Protein AF-A0A3D3WDZ1-F1 (afdb_monomer)

Foldseek 3Di:
DPDPDKDKDADPPDDFDAEAEDAAPCLVCLVVCVVVPGQEYEYAPDDPVSRVVCVVSNHMYMHRHRCVRCVVVQVVVLVVCVVVCVPDDGDDDPDDDRPDDD

Radius of gyration: 16.1 Å; Cα contacts (8 Å, |Δi|>4): 148; chains: 1; bounding box: 38×25×47 Å

Secondary structure (DSSP, 8-state):
---S--EEES-TT---S-EEE--SS-GGGHHHHHHTT-SEEEES---HHHHHHHHHTT-EEEE--HHHHHHHHHHHHHHHHHHH-TTS---PPPS---S---

Structure (mmCIF, N/CA/C/O backbone):
data_AF-A0A3D3WDZ1-F1
#
_entry.id   AF-A0A3D3WDZ1-F1
#
loop_
_atom_site.group_PDB
_atom_site.id
_atom_site.type_symbol
_atom_site.label_atom_id
_atom_site.label_alt_id
_atom_site.label_comp_id
_atom_site.label_asym_id
_atom_site.label_entity_id
_atom_site.label_seq_id
_atom_site.pdbx_PDB_ins_code
_atom_site.Cartn_x
_atom_site.Cartn_y
_atom_site.Cartn_z
_atom_site.occupancy
_atom_site.B_iso_or_equiv
_atom_site.auth_seq_id
_atom_site.auth_comp_id
_atom_site.auth_asym_id
_atom_site.auth_atom_id
_atom_site.pdbx_PDB_model_num
ATOM 1 N N . LEU A 1 1 ? 5.917 -8.233 0.420 1.00 71.94 1 LEU A N 1
ATOM 2 C CA . LEU A 1 1 ? 6.629 -6.940 0.361 1.00 71.94 1 LEU A CA 1
ATOM 3 C C . LEU A 1 1 ? 7.986 -7.171 0.994 1.00 71.94 1 LEU A C 1
ATOM 5 O O . LEU A 1 1 ? 8.021 -7.751 2.071 1.00 71.94 1 LEU A O 1
ATOM 9 N N . GLU A 1 2 ? 9.075 -6.802 0.332 1.00 78.00 2 GLU A N 1
ATOM 10 C CA . GLU A 1 2 ? 10.407 -6.850 0.945 1.00 78.00 2 GLU A CA 1
ATOM 11 C C . GLU A 1 2 ? 10.614 -5.557 1.742 1.00 78.00 2 GLU A C 1
ATOM 13 O O . GLU A 1 2 ? 11.193 -4.595 1.251 1.00 78.00 2 GLU A O 1
ATOM 18 N N . THR A 1 3 ? 10.044 -5.504 2.947 1.00 83.31 3 THR A N 1
ATOM 19 C CA . THR A 1 3 ? 10.190 -4.378 3.880 1.00 83.31 3 THR A CA 1
ATOM 20 C C . THR A 1 3 ? 10.277 -4.891 5.311 1.00 83.31 3 THR A C 1
ATOM 22 O O . THR A 1 3 ? 9.612 -5.863 5.670 1.00 83.31 3 THR A O 1
ATOM 25 N N . THR A 1 4 ? 11.103 -4.237 6.122 1.00 80.06 4 THR A N 1
ATOM 26 C CA . THR A 1 4 ? 11.244 -4.492 7.562 1.00 80.06 4 THR A CA 1
ATOM 27 C C . THR A 1 4 ? 10.503 -3.467 8.414 1.00 80.06 4 THR A C 1
ATOM 29 O O . THR A 1 4 ? 10.407 -3.653 9.623 1.00 80.06 4 THR A O 1
ATOM 32 N N . ASN A 1 5 ? 9.960 -2.407 7.806 1.00 83.88 5 ASN A N 1
ATOM 33 C CA . ASN A 1 5 ? 9.265 -1.347 8.521 1.00 83.88 5 ASN A CA 1
ATOM 34 C C . ASN A 1 5 ? 7.843 -1.181 7.989 1.00 83.88 5 ASN A C 1
ATOM 36 O O . ASN A 1 5 ? 7.629 -0.752 6.855 1.00 83.88 5 ASN A O 1
ATOM 40 N N . ILE A 1 6 ? 6.879 -1.531 8.832 1.00 92.81 6 ILE A N 1
ATOM 41 C CA . ILE A 1 6 ? 5.452 -1.401 8.562 1.00 92.81 6 ILE A CA 1
ATOM 42 C C . ILE A 1 6 ? 4.852 -0.619 9.721 1.00 92.81 6 ILE A C 1
ATOM 44 O O . ILE A 1 6 ? 5.059 -0.966 10.885 1.00 92.81 6 ILE A O 1
ATOM 48 N N . ARG A 1 7 ? 4.079 0.419 9.404 1.00 95.06 7 ARG A N 1
ATOM 49 C CA . ARG A 1 7 ? 3.265 1.137 10.391 1.00 95.06 7 ARG A CA 1
ATOM 50 C C . ARG A 1 7 ? 1.811 0.757 10.175 1.00 95.06 7 ARG A C 1
ATOM 52 O O . ARG A 1 7 ? 1.389 0.557 9.042 1.00 95.06 7 ARG A O 1
ATOM 59 N N . TYR A 1 8 ? 1.031 0.675 11.240 1.00 96.56 8 TYR A N 1
ATOM 60 C CA . TYR A 1 8 ? -0.401 0.436 11.120 1.00 96.56 8 TYR A CA 1
ATOM 61 C C . TYR A 1 8 ? -1.174 1.228 12.169 1.00 96.56 8 TYR A C 1
ATOM 63 O O . TYR A 1 8 ? -0.621 1.622 13.198 1.00 96.56 8 TYR A O 1
ATOM 71 N N . CYS A 1 9 ? -2.453 1.461 11.898 1.00 96.69 9 CYS A N 1
ATOM 72 C CA . CYS A 1 9 ? -3.412 1.928 12.887 1.00 96.69 9 CYS A CA 1
ATOM 73 C C . CYS A 1 9 ? -4.711 1.128 12.763 1.00 96.69 9 CYS A C 1
ATOM 75 O O . CYS A 1 9 ? -5.090 0.693 11.675 1.00 96.69 9 CYS A O 1
ATOM 77 N N . GLY A 1 10 ? -5.374 0.924 13.895 1.00 95.88 10 GLY A N 1
ATOM 78 C CA . GLY A 1 10 ? -6.595 0.134 14.003 1.00 95.88 10 GLY A CA 1
ATOM 79 C C . GLY A 1 10 ? -6.483 -0.875 15.134 1.00 95.88 10 GLY A C 1
ATOM 80 O O . GLY A 1 10 ? -5.443 -0.973 15.788 1.00 95.88 10 GLY A O 1
ATOM 81 N N . ASP A 1 11 ? -7.561 -1.612 15.367 1.00 94.44 11 ASP A N 1
ATOM 82 C CA . ASP A 1 11 ? -7.569 -2.697 16.342 1.00 94.44 11 ASP A CA 1
ATOM 83 C C . ASP A 1 11 ? -6.892 -3.943 15.732 1.00 94.44 11 ASP A C 1
ATOM 85 O O . ASP A 1 11 ? -7.401 -4.465 14.731 1.00 94.44 11 ASP A O 1
ATOM 89 N N . PRO A 1 12 ? -5.765 -4.432 16.293 1.00 92.56 12 PRO A N 1
ATOM 90 C CA . PRO A 1 12 ? -5.077 -5.624 15.796 1.00 92.56 12 PRO A CA 1
ATOM 91 C C . PRO A 1 12 ? -5.921 -6.905 15.891 1.00 92.56 12 PRO A C 1
ATOM 93 O O . PRO A 1 12 ? -5.646 -7.856 15.163 1.00 92.56 12 PRO A O 1
ATOM 96 N N . GLU A 1 13 ? -6.967 -6.926 16.720 1.00 93.94 13 GLU A N 1
ATOM 97 C CA . GLU A 1 13 ? -7.886 -8.062 16.854 1.00 93.94 13 GLU A CA 1
ATOM 98 C C . GLU A 1 13 ? -9.020 -8.040 15.809 1.00 93.94 13 GLU A C 1
ATOM 100 O O . GLU A 1 13 ? -9.862 -8.944 15.761 1.00 93.94 13 GLU A O 1
ATOM 105 N N . THR A 1 14 ? -9.055 -7.027 14.932 1.00 91.81 14 THR A N 1
ATOM 106 C CA . THR A 1 14 ? -10.054 -6.925 13.860 1.00 91.81 14 THR A CA 1
ATOM 107 C C . THR A 1 14 ? -10.004 -8.155 12.954 1.00 91.81 14 THR A C 1
ATOM 109 O O . THR A 1 14 ? -8.997 -8.436 12.304 1.00 91.81 14 THR A O 1
ATOM 112 N N . GLN A 1 15 ? -11.130 -8.860 12.809 1.00 95.12 15 GLN A N 1
ATOM 113 C CA . GLN A 1 15 ? -11.236 -9.941 11.828 1.00 95.12 15 GLN A CA 1
ATOM 114 C C . GLN A 1 15 ? -11.284 -9.389 10.398 1.00 95.12 15 GLN A C 1
ATOM 116 O O . GLN A 1 15 ? -12.296 -8.846 9.946 1.00 95.12 15 GLN A O 1
ATOM 121 N N . VAL A 1 16 ? -10.197 -9.588 9.656 1.00 96.44 16 VAL A N 1
ATOM 122 C CA . VAL A 1 16 ? -10.048 -9.100 8.281 1.00 96.44 16 VAL A CA 1
ATOM 123 C C . VAL A 1 16 ? -10.583 -10.126 7.279 1.00 96.44 16 VAL A C 1
ATOM 125 O O . VAL A 1 16 ? -10.115 -11.260 7.218 1.00 96.44 16 VAL A O 1
ATOM 128 N N . ARG A 1 17 ? -11.553 -9.722 6.452 1.00 97.56 17 ARG A N 1
ATOM 129 C CA . ARG A 1 17 ? -12.108 -10.532 5.344 1.00 97.56 17 ARG A CA 1
ATOM 130 C C . ARG A 1 17 ? -11.943 -9.878 3.974 1.00 97.56 17 ARG A C 1
ATOM 132 O O . ARG A 1 17 ? -11.935 -10.571 2.962 1.00 97.56 17 ARG A O 1
ATOM 139 N N . LYS A 1 18 ? -11.850 -8.551 3.930 1.00 98.12 18 LYS A N 1
ATOM 140 C CA . LYS A 1 18 ? -11.701 -7.742 2.726 1.00 98.12 18 LYS A CA 1
ATOM 141 C C . LYS A 1 18 ? -10.655 -6.663 2.972 1.00 98.12 18 LYS A C 1
ATOM 143 O O . LYS A 1 18 ? -10.788 -5.837 3.875 1.00 98.12 18 LYS A O 1
ATOM 148 N N . VAL A 1 19 ? -9.650 -6.668 2.107 1.00 98.31 19 VAL A N 1
ATOM 149 C CA . VAL A 1 19 ? -8.535 -5.726 2.117 1.00 98.31 19 VAL A CA 1
ATOM 150 C C . VAL A 1 19 ? -8.583 -4.916 0.829 1.00 98.31 19 VAL A C 1
ATOM 152 O O . VAL A 1 19 ? -8.692 -5.488 -0.256 1.00 98.31 19 VAL A O 1
ATOM 155 N N . ALA A 1 20 ? -8.517 -3.594 0.944 1.00 98.25 20 ALA A N 1
ATOM 156 C CA . ALA A 1 20 ? -8.199 -2.723 -0.178 1.00 98.25 20 ALA A CA 1
ATOM 157 C C . ALA A 1 20 ? -6.678 -2.545 -0.255 1.00 98.25 20 ALA A C 1
ATOM 159 O O . ALA A 1 20 ? -6.007 -2.502 0.776 1.00 98.25 20 ALA A O 1
ATOM 160 N N . VAL A 1 21 ? -6.130 -2.426 -1.464 1.00 97.50 21 VAL A N 1
ATOM 161 C CA . VAL A 1 21 ? -4.691 -2.226 -1.676 1.00 97.50 21 VAL A CA 1
ATOM 162 C C . VAL A 1 21 ? -4.481 -1.172 -2.756 1.00 97.50 21 VAL A C 1
ATOM 164 O O . VAL A 1 21 ? -5.097 -1.250 -3.817 1.00 97.50 21 VAL A O 1
ATOM 167 N N . CYS A 1 22 ? -3.604 -0.208 -2.494 1.00 97.31 22 CYS A N 1
ATOM 168 C CA . CYS A 1 22 ? -3.080 0.730 -3.481 1.00 97.31 22 CYS A CA 1
ATOM 169 C C . CYS A 1 22 ? -1.606 0.972 -3.161 1.00 97.31 22 CYS A C 1
ATOM 171 O O . CYS A 1 22 ? -1.302 1.393 -2.055 1.00 97.31 22 CYS A O 1
ATOM 173 N N . GLY A 1 23 ? -0.691 0.690 -4.091 1.00 95.50 23 GLY A N 1
ATOM 174 C CA . GLY A 1 23 ? 0.724 1.024 -3.894 1.00 95.50 23 GLY A CA 1
ATOM 175 C C . GLY A 1 23 ? 0.957 2.537 -3.840 1.00 95.50 23 GLY A C 1
ATOM 176 O O . GLY A 1 23 ? 0.123 3.307 -4.322 1.00 95.50 23 GLY A O 1
ATOM 177 N N . GLY A 1 24 ? 2.081 2.947 -3.248 1.00 95.00 24 GLY A N 1
ATOM 178 C CA . GLY A 1 24 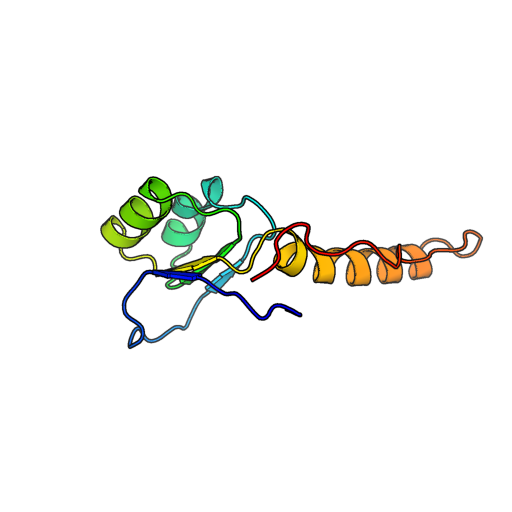? 2.480 4.353 -3.170 1.00 95.00 24 GLY A CA 1
ATOM 179 C C . GLY A 1 24 ? 1.549 5.196 -2.292 1.00 95.00 24 GLY A C 1
ATOM 180 O O . GLY A 1 24 ? 0.976 4.715 -1.313 1.00 95.00 24 GLY A O 1
ATOM 181 N N . THR A 1 25 ? 1.389 6.476 -2.630 1.00 96.12 25 THR A N 1
ATOM 182 C CA . THR A 1 25 ? 0.599 7.450 -1.854 1.00 96.12 25 THR A CA 1
ATOM 183 C C . THR A 1 25 ? -0.910 7.325 -2.135 1.00 96.12 25 THR A C 1
ATOM 185 O O . THR A 1 25 ? -1.538 8.211 -2.711 1.00 96.12 25 THR A O 1
ATOM 188 N N . GLY A 1 26 ? -1.511 6.199 -1.751 1.00 96.81 26 GLY A N 1
ATOM 189 C CA . GLY A 1 26 ? -2.908 5.848 -2.033 1.00 96.81 26 GLY A CA 1
ATOM 190 C C . GLY A 1 26 ? -3.956 6.348 -1.030 1.00 96.81 26 GLY A C 1
ATOM 191 O O . GLY A 1 26 ? -5.138 6.053 -1.206 1.00 96.81 26 GLY A O 1
ATOM 192 N N . SER A 1 27 ? -3.582 7.100 0.012 1.00 95.31 27 SER A N 1
ATOM 193 C CA . SER A 1 27 ? -4.491 7.550 1.089 1.00 95.31 27 SER A CA 1
ATOM 194 C C . SER A 1 27 ? -5.747 8.282 0.583 1.00 95.31 27 SER A C 1
ATOM 196 O O . SER A 1 27 ? -6.819 8.162 1.176 1.00 95.31 27 SER A O 1
ATOM 198 N N . PHE A 1 28 ? -5.667 8.961 -0.565 1.00 96.69 28 PHE A N 1
ATOM 199 C CA . PHE A 1 28 ? -6.804 9.631 -1.209 1.00 96.69 28 PHE A CA 1
ATOM 200 C C . PHE A 1 28 ? -7.944 8.677 -1.627 1.00 96.69 28 PHE A C 1
ATOM 202 O O . PHE A 1 28 ? -9.078 9.117 -1.815 1.00 96.69 28 PHE A O 1
ATOM 209 N N . LEU A 1 29 ? -7.679 7.370 -1.743 1.00 98.00 29 LEU A N 1
ATOM 210 C CA . LEU A 1 29 ? -8.673 6.338 -2.069 1.00 98.00 29 LEU A CA 1
ATOM 211 C C . LEU A 1 29 ? -9.366 5.744 -0.834 1.00 98.00 29 LEU A C 1
ATOM 213 O O . LEU A 1 29 ? -10.240 4.888 -0.978 1.00 98.00 29 LEU A O 1
ATOM 217 N N . MET A 1 30 ? -9.029 6.200 0.373 1.00 97.06 30 MET A N 1
ATOM 218 C CA . MET A 1 30 ? -9.555 5.671 1.635 1.00 97.06 30 MET A CA 1
ATOM 219 C C . MET A 1 30 ? -11.090 5.616 1.671 1.00 97.06 30 MET A C 1
ATOM 221 O O . MET A 1 30 ? -11.669 4.584 2.009 1.00 97.06 30 MET A O 1
ATOM 225 N N . LEU A 1 31 ? -11.764 6.692 1.250 1.00 96.88 31 LEU A N 1
ATOM 226 C CA . LEU A 1 31 ? -13.230 6.733 1.202 1.00 96.88 31 LEU A CA 1
ATOM 227 C C . LEU A 1 31 ? -13.806 5.670 0.263 1.00 96.88 31 LEU A C 1
ATOM 229 O O . LEU A 1 31 ? -14.821 5.049 0.574 1.00 96.88 31 LEU A O 1
ATOM 233 N N . GLN A 1 32 ? -13.147 5.424 -0.869 1.00 98.31 32 GLN A N 1
ATOM 234 C CA . GLN A 1 32 ? -13.572 4.387 -1.805 1.00 98.31 32 GLN A CA 1
ATOM 235 C C . GLN A 1 32 ? -13.361 2.993 -1.207 1.00 98.31 32 GLN A C 1
ATOM 237 O O . GLN A 1 32 ? -14.236 2.138 -1.341 1.00 98.31 32 GLN A O 1
ATOM 242 N N . ALA A 1 33 ? -12.246 2.764 -0.506 1.00 98.12 33 ALA A N 1
ATOM 243 C CA . ALA A 1 33 ? -11.988 1.507 0.195 1.00 98.12 33 ALA A CA 1
ATOM 244 C C . ALA A 1 33 ? -13.099 1.196 1.215 1.00 98.12 33 ALA A C 1
ATOM 246 O O . ALA A 1 33 ? -13.657 0.094 1.204 1.00 98.12 33 ALA A O 1
ATOM 247 N N . ILE A 1 34 ? -13.489 2.192 2.016 1.00 96.88 34 ILE A N 1
ATOM 248 C CA . ILE A 1 34 ? -14.590 2.088 2.986 1.00 96.88 34 ILE A CA 1
ATOM 249 C C . ILE A 1 34 ? -15.914 1.782 2.280 1.00 96.88 34 ILE A C 1
ATOM 251 O O . ILE A 1 34 ? -16.606 0.837 2.648 1.00 96.88 34 ILE A O 1
ATOM 255 N N . GLN A 1 35 ? -16.252 2.515 1.215 1.00 97.94 35 GLN A N 1
ATOM 256 C CA . GLN A 1 35 ? -17.484 2.289 0.446 1.00 97.94 35 GLN A CA 1
ATOM 257 C C . GLN A 1 35 ? -17.547 0.894 -0.194 1.00 97.94 35 GLN A C 1
ATOM 259 O O . GLN A 1 35 ? -18.630 0.341 -0.384 1.00 97.94 35 GLN A O 1
ATOM 264 N N . LYS A 1 36 ? -16.397 0.295 -0.520 1.00 98.06 36 LYS A N 1
ATOM 265 C CA . LYS A 1 36 ? -16.304 -1.092 -1.004 1.00 98.06 36 LYS A CA 1
ATOM 266 C C . LYS A 1 36 ? -16.319 -2.128 0.128 1.00 98.06 36 LYS A C 1
ATOM 268 O O . LYS A 1 36 ? -16.298 -3.334 -0.153 1.00 98.06 36 LYS A O 1
ATOM 273 N N . GLY A 1 37 ? -16.409 -1.684 1.381 1.00 97.06 37 GLY A N 1
ATOM 274 C CA . GLY A 1 37 ? -16.508 -2.504 2.585 1.00 97.06 37 GLY A CA 1
ATOM 275 C C . GLY A 1 37 ? -15.180 -3.111 3.027 1.00 97.06 37 GLY A C 1
ATOM 276 O O . GLY A 1 37 ? -15.182 -4.216 3.569 1.00 97.06 37 GLY A O 1
ATOM 277 N N . ALA A 1 38 ? -14.052 -2.471 2.714 1.00 98.25 38 ALA A N 1
ATOM 278 C CA . ALA A 1 38 ? -12.754 -2.911 3.213 1.00 98.25 38 ALA A CA 1
ATOM 279 C C . ALA A 1 38 ? -12.672 -2.718 4.736 1.00 98.25 38 AL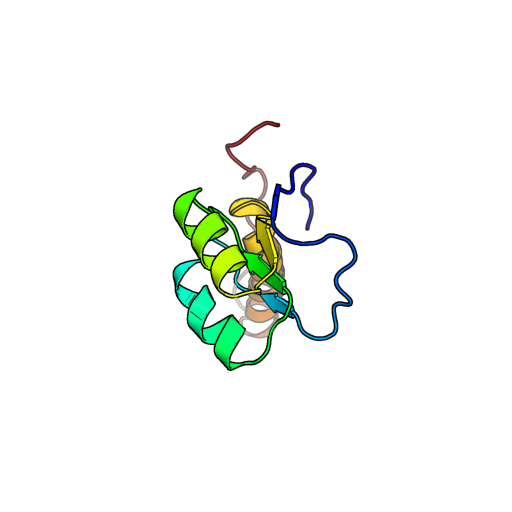A A C 1
ATOM 281 O O . ALA A 1 38 ? -13.100 -1.684 5.241 1.00 98.25 38 ALA A O 1
ATOM 282 N N . GLN A 1 39 ? -12.112 -3.699 5.453 1.00 97.81 39 GLN A N 1
ATOM 283 C CA . GLN A 1 39 ? -11.765 -3.535 6.875 1.00 97.81 39 GLN A CA 1
ATOM 284 C C . GLN A 1 39 ? -10.342 -3.005 7.054 1.00 97.81 39 GLN A C 1
ATOM 286 O O . GLN A 1 39 ? -10.049 -2.312 8.023 1.00 97.81 39 GLN A O 1
ATOM 291 N N . VAL A 1 40 ? -9.465 -3.331 6.103 1.00 98.25 40 VAL A N 1
ATOM 292 C CA . VAL A 1 40 ? -8.077 -2.873 6.068 1.00 98.25 40 VAL A CA 1
ATOM 293 C C . VAL A 1 40 ? -7.808 -2.224 4.721 1.00 98.25 40 VAL A C 1
ATOM 295 O O . VAL A 1 40 ? -8.211 -2.760 3.684 1.00 98.25 40 VAL A O 1
ATOM 298 N N . PHE A 1 41 ? -7.088 -1.108 4.724 1.00 98.19 41 PHE A N 1
ATOM 299 C CA . PHE A 1 41 ? -6.524 -0.512 3.522 1.00 98.19 41 PHE A CA 1
ATOM 300 C C . PHE A 1 41 ? -4.995 -0.459 3.621 1.00 98.19 41 PHE A C 1
ATOM 302 O O . PHE A 1 41 ? -4.431 0.132 4.540 1.00 98.19 41 PHE A O 1
ATOM 309 N N . VAL A 1 42 ? -4.329 -1.132 2.681 1.00 97.88 42 VAL A N 1
ATOM 310 C CA . VAL A 1 42 ? -2.868 -1.190 2.579 1.00 97.88 42 VAL A CA 1
ATOM 311 C C . VAL A 1 42 ? -2.410 -0.176 1.540 1.00 97.88 42 VAL A C 1
ATOM 313 O O . VAL A 1 42 ? -2.806 -0.257 0.375 1.00 97.88 42 VAL A O 1
ATOM 316 N N . THR A 1 43 ? -1.579 0.765 1.969 1.00 97.50 43 THR A N 1
ATOM 317 C CA . THR A 1 43 ? -1.016 1.836 1.141 1.00 97.50 43 THR A CA 1
ATOM 318 C C . THR A 1 43 ? 0.367 2.226 1.660 1.00 97.50 43 THR A C 1
ATOM 320 O O . THR A 1 43 ? 0.947 1.509 2.475 1.00 97.50 43 THR A O 1
ATOM 323 N N . ALA A 1 44 ? 0.920 3.337 1.192 1.00 96.44 44 ALA A N 1
ATOM 324 C CA . ALA A 1 44 ? 2.075 3.985 1.781 1.00 96.44 44 ALA A CA 1
ATOM 325 C C . ALA A 1 44 ? 1.872 5.495 1.985 1.00 96.44 44 ALA A C 1
ATOM 327 O O . ALA A 1 44 ? 0.8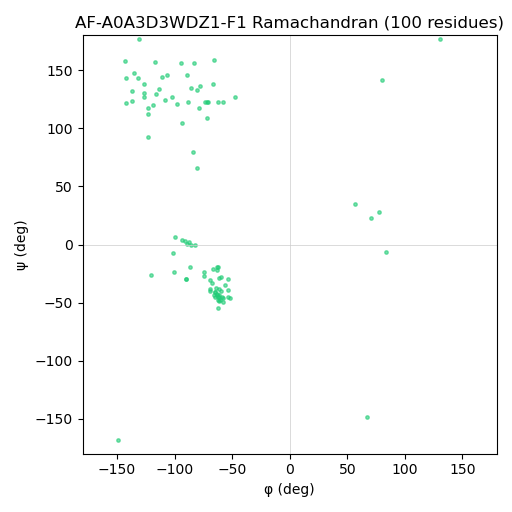36 6.053 1.612 1.00 96.44 44 ALA A O 1
ATOM 328 N N . ASP A 1 45 ? 2.883 6.131 2.584 1.00 95.44 45 ASP A N 1
ATOM 329 C CA . ASP A 1 45 ? 2.991 7.574 2.836 1.00 95.44 45 ASP A CA 1
ATOM 330 C C . ASP A 1 45 ? 1.833 8.162 3.645 1.00 95.44 45 ASP A C 1
ATOM 332 O O . ASP A 1 45 ? 1.426 9.311 3.450 1.00 95.44 45 ASP A O 1
ATOM 336 N N . VAL A 1 46 ? 1.309 7.381 4.591 1.00 96.81 46 VAL A N 1
ATOM 337 C CA . VAL A 1 46 ? 0.175 7.805 5.408 1.00 96.81 46 VAL A CA 1
ATOM 338 C C . VAL A 1 46 ? 0.624 8.892 6.382 1.00 96.81 46 VAL A C 1
ATOM 340 O O . VAL A 1 46 ? 1.522 8.704 7.218 1.00 96.81 46 VAL A O 1
ATOM 343 N N . LYS A 1 47 ? -0.039 10.045 6.300 1.00 97.00 47 LYS A N 1
ATOM 344 C CA . LYS A 1 47 ? 0.131 11.167 7.222 1.00 97.00 47 LYS A CA 1
ATOM 345 C C . LYS A 1 47 ? -0.715 10.959 8.471 1.00 97.00 47 LYS A C 1
ATOM 347 O O . LYS A 1 47 ? -1.747 10.297 8.459 1.00 97.00 47 LYS A O 1
ATOM 352 N N . HIS A 1 48 ? -0.313 11.608 9.560 1.00 97.31 48 HIS A N 1
ATOM 353 C CA . HIS A 1 48 ? -0.988 11.474 10.851 1.00 97.31 48 HIS A CA 1
ATOM 354 C C . HIS A 1 48 ? -2.501 11.762 10.792 1.00 97.31 48 HIS A C 1
ATOM 356 O O . HIS A 1 48 ? -3.289 10.988 11.322 1.00 97.31 48 HIS A O 1
ATOM 362 N N . HIS A 1 49 ? -2.919 12.835 10.113 1.00 97.25 49 HIS A N 1
ATOM 363 C CA . HIS A 1 49 ? -4.340 13.187 10.007 1.00 97.25 49 HIS A CA 1
ATOM 364 C C . HIS A 1 49 ? -5.142 12.201 9.144 1.00 97.25 49 HIS A C 1
ATOM 366 O O . HIS A 1 49 ? -6.311 11.969 9.425 1.00 97.25 49 HIS A O 1
ATOM 372 N N . GLU A 1 50 ? -4.520 11.586 8.135 1.00 97.31 50 GLU A N 1
ATOM 373 C CA . GLU A 1 50 ? -5.156 10.540 7.324 1.00 97.31 50 GLU A CA 1
ATOM 374 C C . GLU A 1 50 ? -5.350 9.265 8.152 1.00 97.31 50 GLU A C 1
ATOM 376 O O . GLU A 1 50 ? -6.394 8.625 8.063 1.00 97.31 50 GLU A O 1
ATOM 381 N N . ALA A 1 51 ? -4.379 8.938 9.013 1.00 97.44 51 ALA A N 1
ATOM 382 C CA . ALA A 1 51 ? -4.498 7.837 9.960 1.00 97.44 51 ALA A CA 1
ATOM 383 C C . ALA A 1 51 ? -5.624 8.062 10.977 1.00 97.44 51 ALA A C 1
ATOM 385 O O . ALA A 1 51 ? -6.402 7.145 11.224 1.00 97.44 51 ALA A O 1
ATOM 386 N N . LEU A 1 52 ? -5.745 9.274 11.532 1.00 97.75 52 LEU A N 1
ATOM 387 C CA . LEU A 1 52 ? -6.861 9.632 12.414 1.00 97.75 52 LEU A CA 1
ATOM 388 C C . LEU A 1 52 ? -8.207 9.503 11.694 1.00 97.75 52 LEU A C 1
ATOM 390 O O . LEU A 1 52 ? -9.113 8.854 12.204 1.00 97.75 52 LEU A O 1
ATOM 394 N N . GLN A 1 53 ? -8.310 10.046 10.479 1.00 97.00 53 GLN A N 1
ATOM 395 C CA . GLN A 1 53 ? -9.531 9.962 9.682 1.00 97.00 53 GLN A CA 1
ATOM 396 C C . GLN A 1 53 ? -9.939 8.509 9.394 1.00 97.00 53 GLN A C 1
ATOM 398 O O . GLN A 1 53 ? -11.124 8.186 9.449 1.00 97.00 53 GLN A O 1
ATOM 403 N N . ALA A 1 54 ? -8.981 7.628 9.096 1.00 96.44 54 ALA A N 1
ATOM 404 C CA . ALA A 1 54 ? -9.271 6.215 8.878 1.00 96.44 54 ALA A CA 1
ATOM 405 C C . ALA A 1 54 ? -9.865 5.554 10.123 1.00 96.44 54 ALA A C 1
ATOM 407 O O . ALA A 1 54 ? -10.878 4.862 10.018 1.00 96.44 5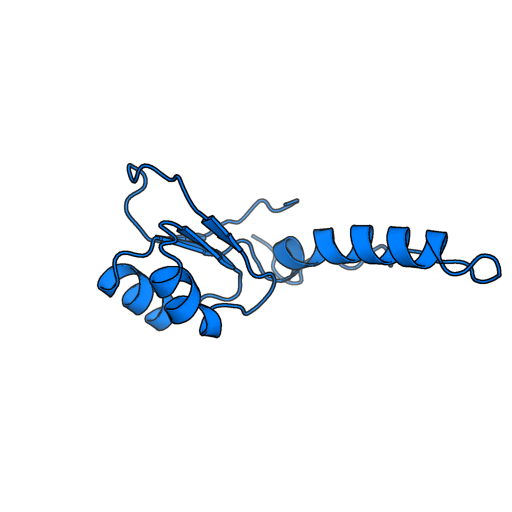4 ALA A O 1
ATOM 408 N N . LEU A 1 55 ? -9.281 5.820 11.297 1.00 96.62 55 LEU A N 1
ATOM 409 C CA . LEU A 1 55 ? -9.779 5.307 12.572 1.00 96.62 55 LEU A CA 1
ATOM 410 C C . LEU A 1 55 ? -11.190 5.810 12.880 1.00 96.62 55 LEU A C 1
ATOM 412 O O . LEU A 1 55 ? -12.052 5.002 13.220 1.00 96.62 55 LEU A O 1
ATOM 416 N N . ASP A 1 56 ? -11.445 7.107 12.692 1.00 97.00 56 ASP A N 1
ATOM 417 C CA . ASP A 1 56 ? -12.773 7.708 12.883 1.00 97.00 56 ASP A CA 1
ATOM 418 C C . ASP A 1 56 ? -13.832 7.072 11.967 1.00 97.00 56 ASP A C 1
ATOM 420 O O . ASP A 1 56 ? -15.015 7.015 12.301 1.00 97.00 56 ASP A O 1
ATOM 424 N N . MET A 1 57 ? -13.407 6.562 10.809 1.00 95.56 57 MET A N 1
ATOM 425 C CA . MET A 1 57 ? -14.257 5.869 9.841 1.00 95.56 57 MET A CA 1
ATOM 426 C C . MET A 1 57 ? -14.286 4.343 10.020 1.00 95.56 57 MET A C 1
ATOM 428 O O . MET A 1 57 ? -14.916 3.650 9.219 1.00 95.56 57 MET A O 1
ATOM 432 N N . GLY A 1 58 ? -13.628 3.807 11.051 1.00 95.00 58 GLY A N 1
ATOM 433 C CA . GLY A 1 58 ? -13.583 2.372 11.335 1.00 95.00 58 GLY A CA 1
ATOM 434 C C . GLY A 1 58 ? -12.751 1.555 10.340 1.00 95.00 58 GLY A C 1
ATOM 435 O O . GLY A 1 58 ? -12.983 0.356 10.189 1.00 95.00 58 GLY A O 1
ATOM 436 N N . LEU A 1 59 ? -11.804 2.185 9.642 1.00 97.38 59 LEU A N 1
ATOM 437 C CA . LEU A 1 59 ? -10.888 1.536 8.708 1.00 97.38 59 LEU A CA 1
ATOM 438 C C . LEU A 1 59 ? -9.511 1.360 9.353 1.00 97.38 59 LEU A C 1
ATOM 440 O O . LEU A 1 59 ? -8.888 2.328 9.787 1.00 97.38 59 LEU A O 1
ATOM 444 N N . CYS A 1 60 ? -8.993 0.135 9.345 1.00 98.00 60 CYS A N 1
ATOM 445 C CA . CYS A 1 60 ? -7.600 -0.108 9.707 1.00 98.00 60 CYS A CA 1
ATOM 446 C C . CYS A 1 60 ? -6.687 0.274 8.533 1.00 98.00 60 CYS A C 1
ATOM 448 O O . CYS A 1 60 ? -6.962 -0.089 7.385 1.00 98.00 60 CYS A O 1
ATOM 450 N N . LEU A 1 61 ? -5.576 0.958 8.799 1.00 97.56 61 LEU A N 1
ATOM 451 C CA . LEU A 1 61 ? -4.565 1.256 7.783 1.00 97.56 61 LEU A CA 1
ATOM 452 C C . LEU A 1 61 ? -3.289 0.478 8.033 1.00 97.56 61 LEU A C 1
ATOM 454 O O . LEU A 1 61 ? -2.851 0.323 9.170 1.00 97.56 61 LEU A O 1
ATOM 458 N N . VAL A 1 62 ? -2.659 0.069 6.938 1.00 97.31 62 VAL A N 1
ATOM 459 C CA . VAL A 1 62 ? -1.291 -0.441 6.921 1.00 97.31 62 VAL A CA 1
ATOM 460 C C . VAL A 1 62 ? -0.492 0.417 5.951 1.00 97.31 62 VAL A C 1
ATOM 462 O O . VAL A 1 62 ? -0.788 0.446 4.758 1.00 97.31 62 VAL A O 1
ATOM 465 N N . ASP A 1 63 ? 0.514 1.108 6.472 1.00 96.56 63 ASP A N 1
ATOM 466 C CA . ASP A 1 63 ? 1.534 1.807 5.701 1.00 96.56 63 ASP A CA 1
ATOM 467 C C . ASP A 1 63 ? 2.737 0.876 5.517 1.00 96.56 63 ASP A C 1
ATOM 469 O O . ASP A 1 63 ? 3.495 0.613 6.457 1.00 96.56 63 ASP A O 1
ATOM 473 N N . GLY A 1 64 ? 2.866 0.338 4.305 1.00 95.12 64 GLY A N 1
ATOM 474 C CA . GLY A 1 64 ? 3.920 -0.600 3.927 1.00 95.12 64 GLY A CA 1
ATOM 475 C C . GLY A 1 64 ? 5.175 0.051 3.344 1.00 95.12 64 GLY A C 1
ATOM 476 O O . GLY A 1 64 ? 6.066 -0.685 2.922 1.00 95.12 64 GLY A O 1
ATOM 477 N N . GLY A 1 65 ? 5.244 1.385 3.281 1.00 93.88 65 GLY A N 1
ATOM 478 C CA . GLY A 1 65 ? 6.316 2.122 2.609 1.00 93.88 65 GLY A CA 1
ATOM 479 C C . GLY A 1 65 ? 6.148 2.202 1.084 1.00 93.88 65 GLY A C 1
ATOM 480 O O . GLY A 1 65 ? 5.707 1.256 0.423 1.00 93.88 65 GLY A O 1
ATOM 481 N N . HIS A 1 66 ? 6.486 3.360 0.507 1.00 93.94 66 HIS A N 1
ATOM 482 C CA . HIS A 1 66 ? 6.196 3.675 -0.898 1.00 93.94 66 HIS A CA 1
ATOM 483 C C . HIS A 1 66 ? 6.909 2.708 -1.838 1.00 93.94 66 HIS A C 1
ATOM 485 O O . HIS A 1 66 ? 6.278 2.000 -2.620 1.00 93.94 66 HIS A O 1
ATOM 491 N N . TYR A 1 67 ? 8.229 2.605 -1.683 1.00 92.62 67 TYR A N 1
ATOM 492 C CA . TYR A 1 67 ? 9.056 1.745 -2.515 1.00 92.62 67 TYR A CA 1
ATOM 493 C C . TYR A 1 67 ? 8.594 0.284 -2.437 1.00 92.62 67 TYR A C 1
ATOM 495 O O . TYR A 1 67 ? 8.358 -0.364 -3.457 1.00 92.62 67 TYR A O 1
ATOM 503 N N . ALA A 1 68 ? 8.410 -0.239 -1.223 1.00 92.31 68 ALA A N 1
ATOM 504 C CA . ALA A 1 68 ? 8.067 -1.641 -1.034 1.00 92.31 68 ALA A CA 1
ATOM 505 C C . ALA A 1 68 ? 6.697 -2.003 -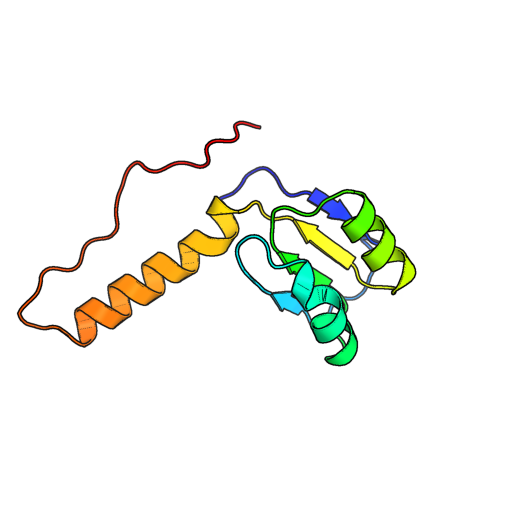1.626 1.00 92.31 68 ALA A C 1
ATOM 507 O O . ALA A 1 68 ? 6.555 -3.096 -2.177 1.00 92.31 68 ALA A O 1
ATOM 508 N N . THR A 1 69 ? 5.709 -1.105 -1.538 1.00 94.44 69 THR A N 1
ATOM 509 C CA . THR A 1 69 ? 4.345 -1.344 -2.041 1.00 94.44 69 THR A CA 1
ATOM 510 C C . THR A 1 69 ? 4.227 -1.269 -3.564 1.00 94.44 69 THR A C 1
ATOM 512 O O . THR A 1 69 ? 3.382 -1.962 -4.129 1.00 94.44 69 THR A O 1
ATOM 515 N N . GLU A 1 70 ? 5.087 -0.513 -4.248 1.00 93.62 70 GLU A N 1
ATOM 516 C CA . GLU A 1 70 ? 5.062 -0.400 -5.714 1.00 93.62 70 GLU A CA 1
ATOM 517 C C . GLU A 1 70 ? 5.926 -1.440 -6.434 1.00 93.62 70 GLU A C 1
ATOM 519 O O . GLU A 1 70 ? 5.598 -1.869 -7.545 1.00 93.62 70 GLU A O 1
ATOM 524 N N . ARG A 1 71 ? 7.022 -1.900 -5.815 1.00 91.62 71 ARG A N 1
ATOM 525 C CA . ARG A 1 71 ? 7.968 -2.823 -6.468 1.00 91.62 71 ARG A CA 1
ATOM 526 C C . ARG A 1 71 ? 7.352 -4.098 -7.047 1.00 91.62 71 ARG A C 1
ATOM 528 O O . ARG A 1 71 ? 7.758 -4.451 -8.156 1.00 91.62 71 ARG A O 1
ATOM 535 N N . PRO A 1 72 ? 6.368 -4.762 -6.408 1.00 91.94 72 PRO A N 1
ATOM 536 C CA . PRO A 1 72 ? 5.716 -5.925 -7.003 1.00 91.94 72 PRO A CA 1
ATOM 537 C C . PRO A 1 72 ? 5.102 -5.644 -8.384 1.00 91.94 72 PRO A C 1
ATOM 539 O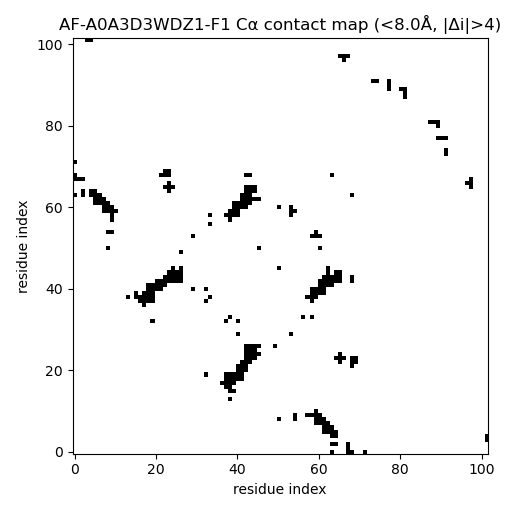 O . PRO A 1 72 ? 5.150 -6.509 -9.259 1.00 91.94 72 PRO A O 1
ATOM 542 N N . ALA A 1 73 ? 4.567 -4.438 -8.608 1.00 92.81 73 ALA A N 1
ATOM 543 C CA . ALA A 1 73 ? 3.976 -4.061 -9.890 1.00 92.81 73 ALA A CA 1
ATOM 544 C C . ALA A 1 73 ? 5.029 -3.959 -11.003 1.00 92.81 73 ALA A C 1
ATOM 546 O O . ALA A 1 73 ? 4.740 -4.316 -12.143 1.00 92.81 73 ALA A O 1
ATOM 547 N N . MET A 1 74 ? 6.260 -3.544 -10.681 1.00 92.19 74 MET A N 1
ATOM 548 C CA . MET A 1 74 ? 7.353 -3.451 -11.659 1.00 92.19 74 MET A CA 1
ATOM 549 C C . MET A 1 74 ? 7.757 -4.821 -12.201 1.00 92.19 74 MET A C 1
ATOM 551 O O . MET A 1 74 ? 7.930 -4.973 -13.407 1.00 92.19 74 MET A O 1
ATOM 555 N N . THR A 1 75 ? 7.818 -5.839 -11.341 1.00 92.31 75 THR A N 1
ATOM 556 C CA . THR A 1 75 ? 8.100 -7.217 -11.766 1.00 92.31 75 THR A CA 1
ATOM 557 C C . THR A 1 75 ? 6.991 -7.779 -12.654 1.00 92.31 75 THR A C 1
ATOM 559 O O . THR A 1 75 ? 7.262 -8.447 -13.654 1.00 92.31 75 THR A O 1
ATOM 562 N N . VAL A 1 76 ? 5.726 -7.496 -12.322 1.00 95.00 76 VAL A N 1
ATOM 563 C CA . VAL A 1 76 ? 4.585 -7.909 -13.155 1.00 95.00 76 VAL A CA 1
ATOM 564 C C . VAL A 1 76 ? 4.615 -7.199 -14.509 1.00 95.00 76 VAL A C 1
ATOM 566 O O . VAL A 1 76 ? 4.451 -7.856 -15.535 1.00 95.00 76 VAL A O 1
ATOM 569 N N . LEU A 1 77 ? 4.874 -5.889 -14.524 1.00 95.69 77 LEU A N 1
ATOM 570 C CA . LEU A 1 77 ? 4.967 -5.095 -15.746 1.00 95.69 77 LEU A CA 1
ATOM 571 C C . LEU A 1 77 ? 6.111 -5.569 -16.646 1.00 95.69 77 LEU A C 1
ATOM 573 O O . LEU A 1 77 ? 5.886 -5.789 -17.831 1.00 95.69 77 LEU A O 1
ATOM 577 N N . ALA A 1 78 ? 7.308 -5.781 -16.096 1.00 95.38 78 ALA A N 1
ATOM 578 C CA . ALA A 1 78 ? 8.458 -6.263 -16.857 1.00 95.38 78 ALA A CA 1
ATOM 579 C C . ALA A 1 78 ? 8.167 -7.620 -17.512 1.00 95.38 78 ALA A C 1
ATOM 581 O O . ALA A 1 78 ? 8.408 -7.798 -18.704 1.00 95.38 78 ALA A O 1
ATOM 582 N N . ARG A 1 79 ? 7.563 -8.554 -16.765 1.00 95.56 79 ARG A N 1
ATOM 583 C CA . ARG A 1 79 ? 7.132 -9.846 -17.315 1.00 95.56 79 ARG A CA 1
ATOM 584 C C . ARG A 1 79 ? 6.090 -9.679 -18.417 1.00 95.56 79 ARG A C 1
ATOM 586 O O . ARG A 1 79 ? 6.167 -10.372 -19.423 1.00 95.56 79 ARG A O 1
ATOM 593 N N . HIS A 1 80 ? 5.117 -8.795 -18.220 1.00 96.94 80 HIS A N 1
ATOM 594 C CA . HIS A 1 80 ? 4.062 -8.566 -19.201 1.00 96.94 80 HIS A CA 1
ATOM 595 C C . HIS A 1 80 ? 4.613 -7.966 -20.499 1.00 96.94 80 HIS A C 1
ATOM 597 O O . HIS A 1 80 ? 4.279 -8.437 -21.579 1.00 96.94 80 HIS A O 1
ATOM 603 N N . LEU A 1 81 ? 5.511 -6.983 -20.400 1.00 97.19 81 LEU A N 1
ATOM 604 C CA . LEU A 1 81 ? 6.181 -6.391 -21.557 1.00 97.19 81 LEU A CA 1
ATOM 605 C C . LEU A 1 81 ? 7.054 -7.413 -22.289 1.00 97.19 81 LEU A C 1
ATOM 607 O O . LEU A 1 81 ? 6.984 -7.488 -23.509 1.00 97.19 81 LEU A O 1
ATOM 611 N N . ALA A 1 82 ? 7.799 -8.247 -21.558 1.00 95.81 82 ALA A N 1
ATOM 612 C CA . ALA A 1 82 ? 8.621 -9.308 -22.144 1.00 95.81 82 ALA A CA 1
ATOM 613 C C . ALA A 1 82 ? 7.803 -10.378 -22.893 1.00 95.81 82 ALA A C 1
ATOM 615 O O . ALA A 1 82 ? 8.350 -11.089 -23.722 1.00 95.81 82 ALA A O 1
ATOM 616 N N . GLN A 1 83 ? 6.508 -10.517 -22.593 1.00 95.81 83 GLN A N 1
ATOM 617 C CA . GLN A 1 83 ? 5.594 -11.408 -23.320 1.00 95.81 83 GLN A CA 1
ATOM 618 C C . GLN A 1 83 ? 4.952 -10.753 -24.548 1.00 95.81 83 GLN A C 1
ATOM 620 O O . GLN A 1 83 ? 4.390 -11.457 -25.380 1.00 95.81 83 GLN A O 1
ATOM 625 N N . LEU A 1 84 ? 4.950 -9.420 -24.619 1.00 97.56 84 LEU A N 1
ATOM 626 C CA . LEU A 1 84 ? 4.305 -8.655 -25.689 1.00 97.56 84 LEU A CA 1
ATOM 627 C C . LEU A 1 84 ? 5.291 -8.160 -26.747 1.00 97.56 84 LEU A C 1
ATOM 629 O O . LEU A 1 84 ? 4.872 -7.832 -27.855 1.00 97.56 84 LEU A O 1
ATOM 633 N N . LEU A 1 85 ? 6.567 -8.028 -26.387 1.00 96.88 85 LEU A N 1
ATOM 634 C CA . LEU A 1 85 ? 7.597 -7.402 -27.204 1.00 96.88 85 LEU A CA 1
ATOM 635 C C . LEU A 1 85 ? 8.746 -8.388 -27.420 1.00 96.88 85 LEU A C 1
ATOM 637 O O . LEU A 1 85 ? 9.676 -8.447 -26.622 1.00 96.88 85 LEU A O 1
ATOM 641 N N . ASP A 1 86 ? 8.683 -9.137 -28.517 1.00 93.75 86 ASP A N 1
ATOM 642 C CA . ASP A 1 86 ? 9.673 -10.178 -28.826 1.00 93.75 86 ASP A CA 1
ATOM 643 C C . ASP A 1 86 ? 11.021 -9.604 -29.314 1.00 93.75 86 ASP A C 1
ATOM 645 O O . ASP A 1 86 ? 12.063 -10.236 -29.153 1.00 93.75 86 ASP A O 1
ATOM 649 N N . ASP A 1 87 ? 11.016 -8.384 -29.864 1.00 96.38 87 ASP A N 1
ATOM 650 C CA . ASP A 1 87 ? 12.195 -7.725 -30.453 1.00 96.38 87 ASP A CA 1
ATOM 651 C C . ASP A 1 87 ? 12.865 -6.699 -29.516 1.00 96.38 87 ASP A C 1
ATOM 653 O O . ASP A 1 87 ? 13.759 -5.954 -29.927 1.00 96.38 87 ASP A O 1
ATOM 657 N N . VAL A 1 88 ? 12.421 -6.612 -28.258 1.00 96.94 88 VAL A N 1
ATOM 658 C CA . VAL A 1 88 ? 12.924 -5.637 -27.281 1.00 96.94 88 VAL A CA 1
ATOM 659 C C . VAL A 1 88 ? 13.367 -6.354 -26.013 1.00 96.94 88 VAL A C 1
ATOM 661 O O . VAL A 1 88 ? 12.596 -7.078 -25.390 1.00 96.94 88 VAL A O 1
ATOM 664 N N . GLU A 1 89 ? 14.603 -6.108 -25.578 1.00 95.75 89 GLU A N 1
ATOM 665 C CA . GLU A 1 89 ? 15.069 -6.587 -24.277 1.00 95.75 89 GLU A CA 1
ATOM 666 C C . GLU A 1 89 ? 14.400 -5.793 -23.148 1.00 95.75 89 GLU A C 1
ATOM 668 O O . GLU A 1 89 ? 14.521 -4.568 -23.063 1.00 95.75 89 GLU A O 1
ATOM 673 N N . ILE A 1 90 ? 13.711 -6.501 -22.252 1.00 96.56 90 ILE A N 1
ATOM 674 C CA . ILE A 1 90 ? 13.087 -5.925 -21.061 1.00 96.56 90 ILE A CA 1
ATOM 675 C C . ILE A 1 90 ? 13.876 -6.353 -19.827 1.00 96.56 90 ILE A C 1
ATOM 677 O O . ILE A 1 90 ? 14.027 -7.544 -19.553 1.00 96.56 90 ILE A O 1
ATOM 681 N N . ALA A 1 91 ? 14.329 -5.379 -19.040 1.00 92.19 91 ALA A N 1
ATOM 682 C CA . ALA A 1 91 ? 15.042 -5.621 -17.792 1.00 92.19 91 ALA A CA 1
ATOM 683 C C . ALA A 1 91 ? 14.473 -4.764 -16.655 1.00 92.19 91 ALA A C 1
ATOM 685 O O . ALA A 1 91 ? 14.122 -3.599 -16.842 1.00 92.19 91 ALA A O 1
ATOM 686 N N . GLU A 1 92 ? 14.424 -5.327 -15.447 1.00 91.31 92 GLU A N 1
ATOM 687 C CA . GLU A 1 92 ? 14.121 -4.558 -14.241 1.00 91.31 92 GLU A CA 1
ATOM 688 C C . GLU A 1 92 ? 15.364 -3.808 -13.753 1.00 91.31 92 GLU A C 1
ATOM 690 O O . GLU A 1 92 ? 16.445 -4.390 -13.609 1.00 91.31 92 GLU A O 1
ATOM 695 N N . ALA A 1 93 ? 15.202 -2.523 -13.432 1.00 86.19 93 ALA A N 1
ATOM 696 C CA . ALA A 1 93 ? 16.273 -1.726 -12.853 1.00 86.19 93 ALA A CA 1
ATOM 697 C C . ALA A 1 93 ? 16.705 -2.300 -11.490 1.00 86.19 93 ALA A C 1
ATOM 699 O O . ALA A 1 93 ? 15.907 -2.420 -10.557 1.00 86.19 93 ALA A O 1
ATOM 700 N N . LYS A 1 94 ? 17.995 -2.627 -11.364 1.00 81.12 94 LYS A N 1
ATOM 701 C CA . LYS A 1 94 ? 18.620 -3.106 -10.121 1.00 81.12 94 LYS A CA 1
ATOM 702 C C . LYS A 1 94 ? 19.253 -1.940 -9.354 1.00 81.12 94 LYS A C 1
ATOM 704 O O . LYS A 1 94 ? 19.586 -0.917 -9.941 1.00 81.12 94 LYS A O 1
ATOM 709 N N . GLY A 1 95 ? 19.425 -2.092 -8.041 1.00 73.31 95 GLY A N 1
ATOM 710 C CA . GLY A 1 95 ? 20.188 -1.147 -7.209 1.00 73.31 95 GLY A CA 1
ATOM 711 C C . GLY A 1 95 ? 19.435 0.095 -6.717 1.00 73.31 95 GLY A C 1
ATOM 712 O O . GLY A 1 95 ? 19.965 0.812 -5.875 1.00 73.31 95 GLY A O 1
ATOM 713 N N . HIS A 1 96 ? 18.198 0.331 -7.160 1.00 71.44 96 HIS A N 1
ATOM 714 C CA . HIS A 1 96 ? 17.326 1.308 -6.507 1.00 71.44 96 HIS A CA 1
ATOM 715 C C . HIS A 1 96 ? 16.854 0.716 -5.183 1.00 71.44 96 HIS A C 1
ATOM 717 O O . HIS A 1 96 ? 16.268 -0.365 -5.183 1.00 71.44 96 HIS A O 1
ATOM 723 N N . THR A 1 97 ? 17.114 1.397 -4.073 1.00 78.69 97 THR A N 1
ATOM 724 C CA . THR A 1 97 ? 16.633 1.003 -2.744 1.00 78.69 97 THR A CA 1
ATOM 725 C C . THR A 1 97 ? 15.709 2.070 -2.193 1.00 78.69 97 THR A C 1
ATOM 727 O O . THR A 1 97 ? 15.825 3.233 -2.577 1.00 78.69 97 THR A O 1
ATOM 730 N N . ASP A 1 98 ? 14.848 1.683 -1.257 1.00 86.88 98 ASP A N 1
ATOM 731 C CA . ASP A 1 98 ? 14.110 2.636 -0.431 1.00 86.88 98 ASP A CA 1
ATOM 732 C C . ASP A 1 98 ? 15.076 3.714 0.120 1.00 86.88 98 ASP A C 1
ATOM 734 O O . ASP A 1 98 ? 16.137 3.351 0.655 1.00 86.88 98 ASP A O 1
ATOM 738 N N . PRO A 1 99 ? 14.795 5.022 -0.071 1.00 88.69 99 PRO A N 1
ATOM 739 C CA . PRO A 1 99 ? 15.628 6.089 0.480 1.00 88.69 99 PRO A CA 1
ATOM 740 C C . PRO A 1 99 ? 15.578 6.136 2.011 1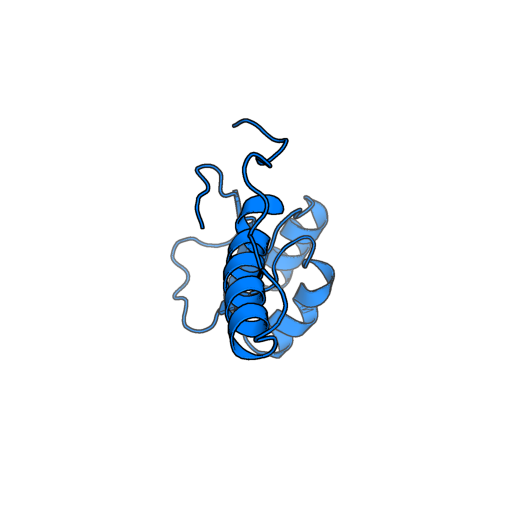.00 88.69 99 PRO A C 1
ATOM 742 O O . PRO A 1 99 ? 16.492 6.680 2.634 1.00 88.69 99 PRO A O 1
ATOM 745 N N . PHE A 1 100 ? 14.538 5.569 2.625 1.00 85.88 100 PHE A N 1
ATOM 746 C CA . PHE A 1 100 ? 14.404 5.496 4.069 1.00 85.88 100 PHE A CA 1
ATOM 747 C C . PHE A 1 100 ? 15.133 4.264 4.622 1.00 85.88 100 PHE A C 1
ATOM 749 O O . PHE A 1 100 ? 15.046 3.152 4.101 1.00 85.88 100 PHE A O 1
ATOM 756 N N . ARG A 1 101 ? 15.886 4.475 5.706 1.00 79.94 101 ARG A N 1
ATOM 757 C CA . ARG A 1 101 ? 16.555 3.429 6.492 1.00 79.94 101 ARG A CA 1
ATOM 758 C C . ARG A 1 101 ? 15.905 3.400 7.868 1.00 79.94 101 ARG A C 1
ATOM 760 O O . ARG A 1 101 ? 15.698 4.465 8.449 1.00 79.94 101 ARG A O 1
ATOM 767 N N . VAL A 1 102 ? 15.575 2.210 8.359 1.00 69.88 102 VAL A N 1
ATOM 768 C CA . VAL A 1 102 ? 14.792 2.003 9.585 1.00 69.88 102 VAL A CA 1
ATOM 769 C C . VAL A 1 102 ? 15.224 0.743 10.299 1.00 69.88 102 VAL A C 1
ATOM 771 O O . VAL A 1 102 ? 15.552 -0.234 9.588 1.00 69.88 102 VAL A O 1
#

Mean predicted aligned error: 3.72 Å

pLDDT: mean 93.61, std 6.35, range [69.88, 98.31]

Solvent-accessible surface area (backbone atoms only — not comparable to full-atom values): 6113 Å² total; per-residue (Å²): 114,88,62,94,62,72,50,72,51,64,67,90,84,60,85,77,87,38,72,33,78,37,52,26,77,33,67,87,47,47,68,57,33,48,74,74,61,28,45,32,40,39,25,6,77,72,46,73,69,58,54,51,53,32,49,78,70,68,30,24,40,34,29,44,37,40,57,35,47,39,50,65,56,52,58,52,49,44,55,51,49,50,75,73,35,90,91,51,93,68,77,80,87,75,90,80,67,66,90,75,82,134

Nearest PDB structures (foldseek):
  2gx8-assembly1_B  TM=9.330E-01  e=5.191E-08  Bacillus cereus ATCC 14579
  3lnl-assembly1_A  TM=8.282E-01  e=2.303E-08  Staphylococcus aureus subsp. aureus N315
  3lnl-assembly1_B  TM=8.281E-01  e=3.020E-08  Staphyloc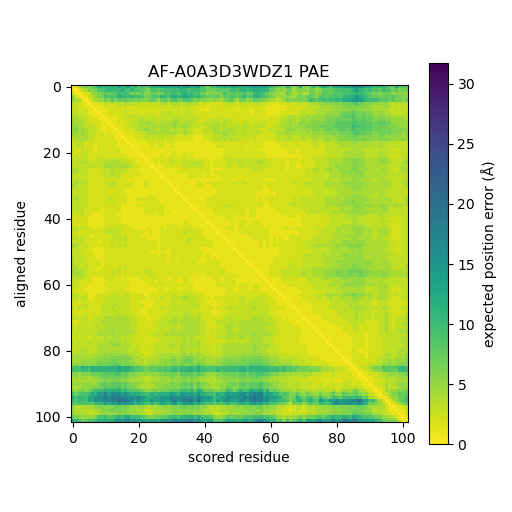occus aureus subsp. aureus N315
  2nyd-assembly1_A-3  TM=8.283E-01  e=3.959E-08  Staphylococcus aureus subsp. aureus N315
  2nyd-assembly1_B-3  TM=8.281E-01  e=4.851E-08  Staphylococcus aureus subsp. aureus N315

Sequence (102 aa):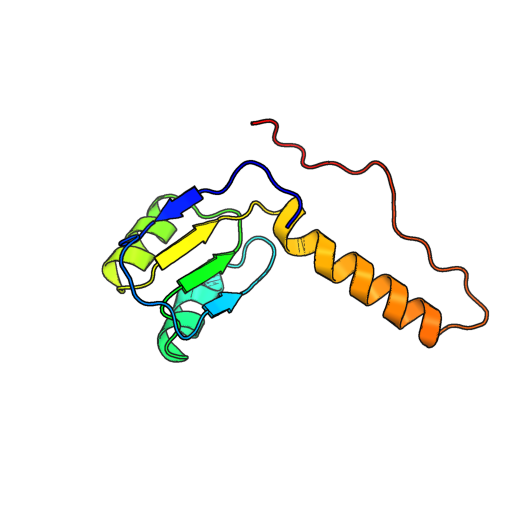
LETTNIRYCGDPETQVRKVAVCGGTGSFLMLQAIQKGAQVFVTADVKHHEALQALDMGLCLVDGGHYATERPAMTVLARHLAQLLDDVEIAEAKGHTDPFRV